Protein AF-A0A535IRJ0-F1 (afdb_monomer)

Sequence (58 aa):
MINNFAVNLTHSIDDTDRATVAMIVANAAIASGKNTVVFLASEGVRLATKGVADGIHE

Secondary structure (DSSP, 8-state):
---EEEEEE--STTSHHHHHHHHHHHHHHHHTT-EEEEEE-GGGGGGGSTTTGGG---

Structure (mmCIF, N/CA/C/O backbone):
data_AF-A0A535IRJ0-F1
#
_entry.id   AF-A0A535IRJ0-F1
#
loop_
_atom_site.group_PDB
_atom_site.id
_atom_site.type_symbol
_atom_site.label_atom_id
_atom_site.label_alt_id
_atom_site.label_comp_id
_atom_site.label_asym_id
_atom_site.label_entity_id
_atom_site.label_seq_id
_atom_site.pdbx_PDB_ins_code
_atom_site.Cartn_x
_atom_site.Cartn_y
_atom_site.Cartn_z
_atom_site.occupancy
_atom_site.B_iso_or_equiv
_atom_site.auth_seq_id
_atom_site.auth_comp_id
_atom_site.auth_asym_id
_atom_site.auth_atom_id
_atom_site.pdbx_PDB_model_num
ATOM 1 N N . MET A 1 1 ? -17.459 10.851 13.036 1.00 56.84 1 MET A N 1
ATOM 2 C CA . MET A 1 1 ? -16.002 10.679 13.235 1.00 56.84 1 MET A CA 1
ATOM 3 C C . MET A 1 1 ? -15.422 10.197 11.912 1.00 56.84 1 MET A C 1
ATOM 5 O O . MET A 1 1 ? -16.009 9.291 11.333 1.00 56.84 1 MET A O 1
ATOM 9 N N . ILE A 1 2 ? -14.372 10.828 11.379 1.00 72.38 2 ILE A N 1
ATOM 10 C CA . ILE A 1 2 ? -13.774 10.406 10.100 1.00 72.38 2 ILE A CA 1
ATOM 11 C C . ILE A 1 2 ? -13.038 9.084 10.348 1.00 72.38 2 ILE A C 1
ATOM 13 O O . ILE A 1 2 ? -12.065 9.058 11.097 1.00 72.38 2 ILE A O 1
ATOM 17 N N . ASN A 1 3 ? -13.538 7.990 9.769 1.00 89.25 3 ASN A N 1
ATOM 18 C CA . ASN A 1 3 ? -12.937 6.656 9.901 1.00 89.25 3 ASN A CA 1
ATOM 19 C C . ASN A 1 3 ? -12.108 6.244 8.675 1.00 89.25 3 ASN A C 1
ATOM 21 O O . ASN A 1 3 ? -11.546 5.153 8.650 1.00 89.25 3 ASN A O 1
ATOM 25 N N . ASN A 1 4 ? -12.052 7.099 7.653 1.00 96.00 4 ASN A N 1
ATOM 26 C CA . ASN A 1 4 ? -11.370 6.798 6.402 1.00 96.00 4 ASN A CA 1
ATOM 27 C C . ASN A 1 4 ? -9.872 7.087 6.532 1.00 96.00 4 ASN A C 1
ATOM 29 O O . ASN A 1 4 ? -9.494 8.145 7.036 1.00 96.00 4 ASN A O 1
ATOM 33 N N . PHE A 1 5 ? -9.035 6.170 6.056 1.00 97.00 5 PHE A N 1
ATOM 34 C CA . PHE A 1 5 ? -7.583 6.309 6.034 1.00 97.00 5 PHE A CA 1
ATOM 35 C C . PHE A 1 5 ? -7.074 6.058 4.615 1.00 97.00 5 PHE A C 1
ATOM 37 O O . PHE A 1 5 ? -7.406 5.044 4.011 1.00 97.00 5 PHE A O 1
ATOM 44 N N . ALA A 1 6 ? -6.298 6.984 4.060 1.00 97.25 6 ALA A N 1
ATOM 45 C CA . ALA A 1 6 ? -5.781 6.869 2.701 1.00 97.25 6 ALA A CA 1
ATOM 46 C C . ALA A 1 6 ? -4.254 6.793 2.724 1.00 97.25 6 ALA A C 1
ATOM 48 O O . ALA A 1 6 ? -3.600 7.672 3.286 1.00 97.25 6 ALA A O 1
ATOM 49 N N . VAL A 1 7 ? -3.696 5.764 2.090 1.00 97.94 7 VAL A N 1
ATOM 50 C CA . VAL A 1 7 ? -2.255 5.623 1.857 1.00 97.94 7 VAL A CA 1
ATOM 51 C C . VAL A 1 7 ? -1.976 5.973 0.403 1.00 97.94 7 VAL A C 1
ATOM 53 O O . VAL A 1 7 ? -2.460 5.287 -0.493 1.00 97.94 7 VAL A O 1
ATOM 56 N N . ASN A 1 8 ? -1.215 7.040 0.162 1.00 97.88 8 ASN A N 1
ATOM 57 C CA . ASN A 1 8 ? -0.739 7.376 -1.178 1.00 97.88 8 ASN A CA 1
ATOM 58 C C . ASN A 1 8 ? 0.564 6.621 -1.456 1.00 97.88 8 ASN A C 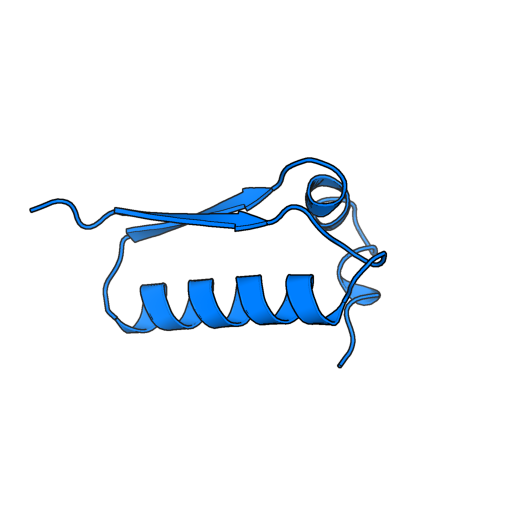1
ATOM 60 O O . ASN A 1 8 ? 1.581 6.888 -0.815 1.00 97.88 8 ASN A O 1
ATOM 64 N N . LEU A 1 9 ? 0.520 5.684 -2.395 1.00 98.06 9 LEU A N 1
ATOM 65 C CA . LEU A 1 9 ? 1.630 4.815 -2.748 1.00 98.06 9 LEU A CA 1
ATOM 66 C C . LEU A 1 9 ? 2.168 5.254 -4.115 1.00 98.06 9 LEU A C 1
ATOM 68 O O . LEU A 1 9 ? 1.514 5.082 -5.144 1.00 98.06 9 LEU A O 1
ATOM 72 N N . THR A 1 10 ? 3.360 5.855 -4.100 1.00 98.06 10 THR A N 1
ATOM 73 C CA . THR A 1 10 ? 3.974 6.507 -5.269 1.00 98.06 10 THR A CA 1
ATOM 74 C C . THR A 1 10 ? 5.118 5.730 -5.922 1.00 98.06 10 THR A C 1
ATOM 76 O O . THR A 1 10 ? 5.536 6.120 -7.010 1.00 98.06 10 THR A O 1
ATOM 79 N N . HIS A 1 11 ? 5.596 4.656 -5.285 1.00 97.50 11 HIS A N 1
ATOM 80 C CA . HIS A 1 11 ? 6.73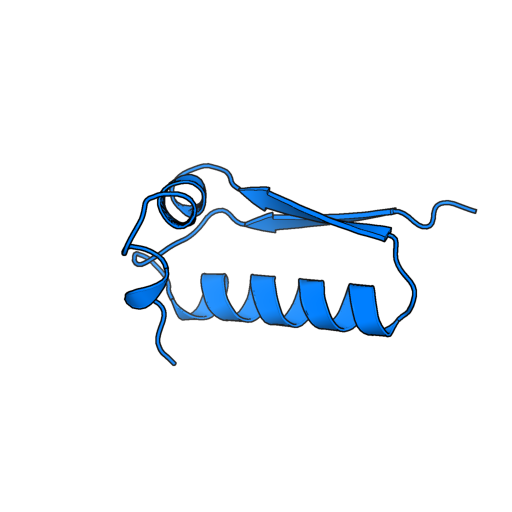9 3.842 -5.723 1.00 97.50 11 HIS A CA 1
ATOM 81 C C . HIS A 1 11 ? 6.312 2.389 -5.961 1.00 97.50 11 HIS A C 1
ATOM 83 O O . HIS A 1 11 ? 5.355 1.908 -5.368 1.00 97.50 11 HIS A O 1
ATOM 89 N N . SER A 1 12 ? 7.005 1.679 -6.831 1.00 96.69 12 SER A N 1
ATOM 90 C CA . SER A 1 12 ? 6.801 0.268 -7.141 1.00 96.69 12 SER A CA 1
ATOM 91 C C . SER A 1 12 ? 8.153 -0.448 -7.039 1.00 96.69 12 SER A C 1
ATOM 93 O O . SER A 1 12 ? 8.816 -0.371 -6.012 1.00 96.69 12 SER A O 1
ATOM 95 N N . ILE A 1 13 ? 8.576 -1.144 -8.092 1.00 95.50 13 ILE A N 1
ATOM 96 C CA . ILE A 1 13 ? 9.868 -1.838 -8.167 1.00 95.50 13 ILE A CA 1
ATOM 97 C C . ILE A 1 13 ? 11.081 -0.889 -8.207 1.00 95.50 13 ILE A C 1
ATOM 99 O O . ILE A 1 13 ? 12.213 -1.356 -8.160 1.00 95.50 13 ILE A O 1
ATOM 103 N N . ASP A 1 14 ? 10.865 0.422 -8.344 1.00 95.56 14 ASP A N 1
ATOM 104 C CA . ASP A 1 14 ? 11.907 1.451 -8.277 1.00 95.56 14 ASP A CA 1
ATOM 105 C C . ASP A 1 14 ? 12.371 1.740 -6.838 1.00 95.56 14 ASP A C 1
ATOM 107 O O . ASP A 1 14 ? 13.508 2.166 -6.647 1.00 95.56 14 ASP A O 1
ATOM 111 N N . ASP A 1 15 ? 11.524 1.471 -5.840 1.00 96.56 15 ASP A N 1
ATOM 112 C CA . ASP A 1 15 ? 11.851 1.526 -4.410 1.00 96.56 15 ASP A CA 1
ATOM 113 C C . ASP A 1 15 ? 10.940 0.537 -3.659 1.00 96.56 15 ASP A C 1
ATOM 115 O O . ASP A 1 15 ? 9.829 0.867 -3.217 1.00 96.56 15 ASP A O 1
ATOM 119 N N . THR A 1 16 ? 11.399 -0.715 -3.575 1.00 96.06 16 THR A N 1
ATOM 120 C CA . THR A 1 16 ? 10.641 -1.827 -2.986 1.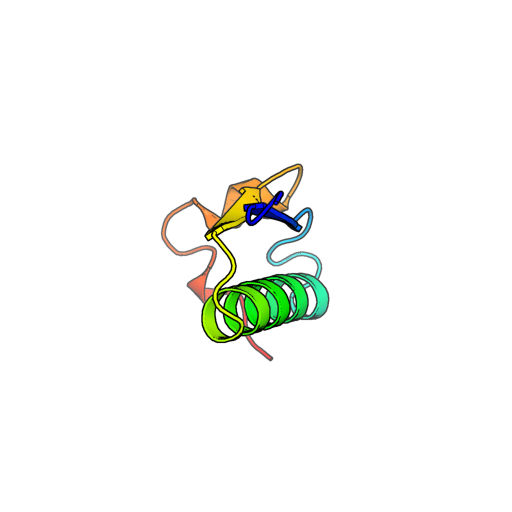00 96.06 16 THR A CA 1
ATOM 121 C C . THR A 1 16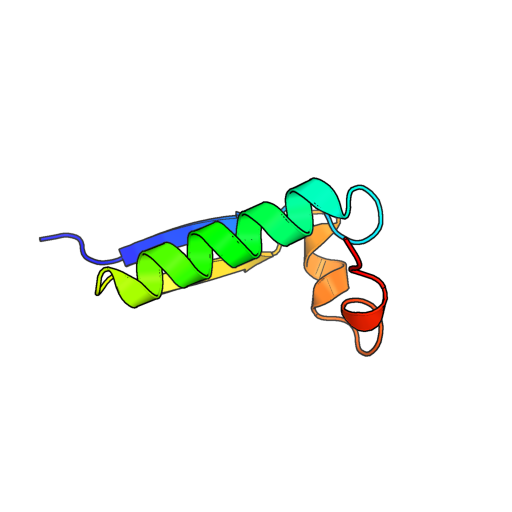 ? 10.402 -1.631 -1.493 1.00 96.06 16 THR A C 1
ATOM 123 O O . THR A 1 16 ? 9.317 -1.960 -1.018 1.00 96.06 16 THR A O 1
ATOM 126 N N . ASP A 1 17 ? 11.340 -1.015 -0.771 1.00 96.00 17 ASP A N 1
ATOM 127 C CA . ASP A 1 17 ? 11.220 -0.736 0.665 1.00 96.00 17 ASP A CA 1
ATOM 128 C C . ASP A 1 17 ? 10.030 0.194 0.934 1.00 96.00 17 ASP A C 1
ATOM 130 O O . ASP A 1 17 ? 9.179 -0.071 1.791 1.00 96.00 17 ASP A O 1
ATOM 134 N N . ARG A 1 18 ? 9.901 1.278 0.157 1.00 95.88 18 ARG A N 1
ATOM 135 C CA . ARG A 1 18 ? 8.759 2.198 0.282 1.00 95.88 18 ARG A CA 1
ATOM 136 C C . ARG A 1 18 ? 7.440 1.552 -0.111 1.00 95.88 18 ARG A C 1
ATOM 138 O O . ARG A 1 18 ? 6.423 1.830 0.536 1.00 95.88 18 ARG A O 1
ATOM 145 N N . ALA A 1 19 ? 7.434 0.718 -1.150 1.00 96.69 19 ALA A N 1
ATOM 146 C CA . ALA A 1 19 ? 6.243 -0.022 -1.552 1.00 96.69 19 ALA A CA 1
ATOM 147 C C . ALA A 1 19 ? 5.783 -0.977 -0.433 1.00 96.69 19 ALA A C 1
ATOM 149 O O . ALA A 1 19 ? 4.596 -0.996 -0.092 1.00 96.69 19 ALA A O 1
ATOM 15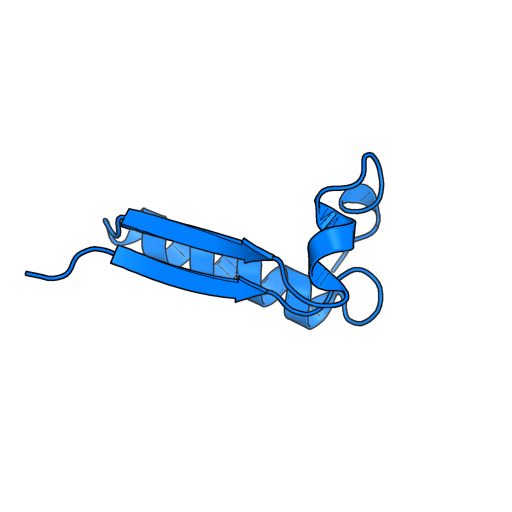0 N N . THR A 1 20 ? 6.716 -1.691 0.203 1.00 96.38 20 THR A N 1
ATOM 151 C CA . THR A 1 20 ? 6.434 -2.593 1.327 1.00 96.38 20 THR A CA 1
ATOM 152 C C . THR A 1 20 ? 5.905 -1.834 2.542 1.00 96.38 20 THR A C 1
ATOM 154 O O . THR A 1 20 ? 4.847 -2.181 3.077 1.00 96.38 20 THR A O 1
ATOM 157 N N . VAL A 1 21 ? 6.557 -0.738 2.943 1.00 96.81 21 VAL A N 1
ATOM 158 C CA . VAL A 1 21 ? 6.108 0.086 4.079 1.00 96.81 21 VAL A CA 1
ATOM 159 C C . VAL A 1 21 ? 4.692 0.619 3.860 1.00 96.81 21 VAL A C 1
ATOM 161 O O . VAL A 1 21 ? 3.872 0.571 4.779 1.00 96.81 21 VAL A O 1
ATOM 164 N N . ALA A 1 22 ? 4.359 1.083 2.651 1.00 97.06 22 ALA A N 1
ATOM 165 C CA . ALA A 1 22 ? 3.010 1.558 2.342 1.00 97.06 22 ALA A CA 1
ATOM 166 C C . ALA A 1 22 ? 1.946 0.465 2.564 1.00 97.06 22 ALA A C 1
ATOM 168 O O . ALA A 1 22 ? 0.895 0.737 3.154 1.00 97.06 22 ALA A O 1
ATOM 169 N N . MET A 1 23 ? 2.234 -0.775 2.160 1.00 96.00 23 MET A N 1
ATOM 170 C CA . MET A 1 23 ? 1.339 -1.917 2.374 1.00 96.00 23 MET A CA 1
ATOM 171 C C . MET A 1 23 ? 1.231 -2.307 3.855 1.00 96.00 23 MET A C 1
ATOM 173 O O . MET A 1 23 ? 0.128 -2.565 4.342 1.00 96.00 23 MET A O 1
ATOM 177 N N . ILE A 1 24 ? 2.339 -2.291 4.605 1.00 97.06 24 ILE A N 1
ATOM 178 C CA . ILE A 1 24 ? 2.340 -2.553 6.055 1.00 97.06 24 ILE A CA 1
ATOM 179 C C . ILE A 1 24 ? 1.477 -1.521 6.789 1.00 97.06 24 ILE A C 1
ATOM 181 O O . ILE A 1 24 ? 0.638 -1.886 7.615 1.00 97.06 24 ILE A O 1
ATOM 185 N N . VAL A 1 25 ? 1.632 -0.236 6.464 1.00 97.75 25 VAL A N 1
ATOM 186 C CA . VAL A 1 25 ? 0.843 0.850 7.062 1.00 97.75 25 VAL A CA 1
ATOM 187 C C . VAL A 1 25 ? -0.642 0.700 6.725 1.00 97.75 25 VAL A C 1
ATOM 189 O O . VAL A 1 25 ? -1.487 0.852 7.611 1.00 97.75 25 VAL A O 1
ATOM 192 N N . ALA A 1 26 ? -0.978 0.355 5.478 1.00 97.75 26 ALA A N 1
ATOM 193 C CA . ALA A 1 26 ? -2.359 0.091 5.081 1.00 97.75 26 ALA A CA 1
ATOM 194 C C . ALA A 1 26 ? -2.968 -1.072 5.887 1.00 97.75 26 ALA A C 1
ATOM 1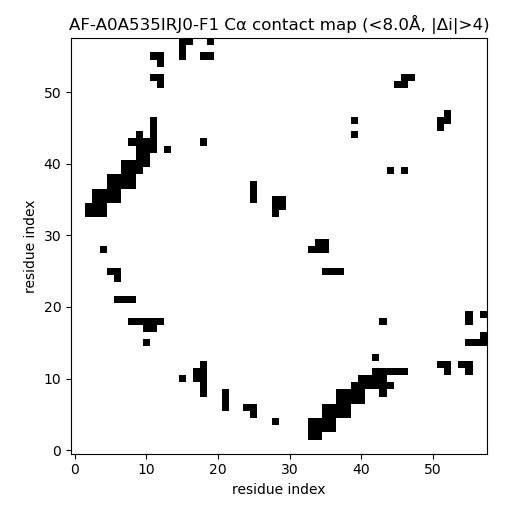96 O O . ALA A 1 26 ? -4.068 -0.938 6.429 1.00 97.75 26 ALA A O 1
ATOM 197 N N . ASN A 1 27 ? -2.227 -2.172 6.047 1.00 97.56 27 ASN A N 1
ATOM 198 C CA . ASN A 1 27 ? -2.652 -3.322 6.846 1.00 97.56 27 ASN A CA 1
ATOM 199 C C . ASN A 1 27 ? -2.822 -2.972 8.332 1.00 97.56 27 ASN A C 1
ATOM 201 O O . ASN A 1 27 ? -3.815 -3.367 8.943 1.00 97.56 27 ASN A O 1
ATOM 205 N N . ALA A 1 28 ? -1.917 -2.181 8.914 1.00 98.06 28 ALA A N 1
ATOM 206 C CA . ALA A 1 28 ? -2.035 -1.717 10.296 1.00 98.06 28 ALA A CA 1
ATOM 207 C C . ALA A 1 28 ? -3.272 -0.825 10.508 1.00 98.06 28 ALA A C 1
ATOM 209 O O . ALA A 1 28 ? -3.964 -0.940 11.525 1.00 98.06 28 ALA A O 1
ATOM 210 N N . ALA A 1 29 ? -3.596 0.033 9.536 1.00 97.25 29 ALA A N 1
ATOM 211 C CA . ALA A 1 29 ? -4.803 0.853 9.570 1.00 97.25 29 ALA A CA 1
ATOM 212 C C . ALA A 1 29 ? -6.078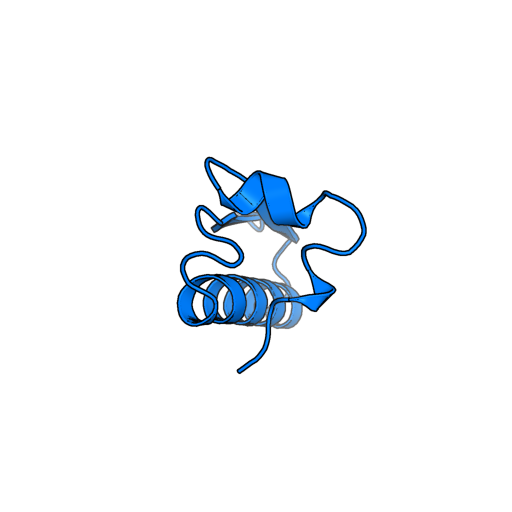 -0.007 9.510 1.00 97.25 29 ALA A C 1
ATOM 214 O O . ALA A 1 29 ? -6.996 0.216 10.302 1.00 97.25 29 ALA A O 1
ATOM 215 N N . ILE A 1 30 ? -6.112 -1.025 8.638 1.00 97.44 30 ILE A N 1
ATOM 216 C CA . ILE A 1 30 ? -7.213 -2.004 8.576 1.00 97.44 30 ILE A CA 1
ATOM 217 C C . ILE A 1 30 ? -7.365 -2.724 9.923 1.00 97.44 30 ILE A C 1
ATOM 219 O O . ILE A 1 30 ? -8.462 -2.760 10.480 1.00 97.44 30 ILE A O 1
ATOM 223 N N . ALA A 1 31 ? -6.265 -3.228 10.491 1.00 97.75 31 ALA A N 1
ATOM 224 C CA . ALA A 1 31 ? -6.263 -3.898 11.794 1.00 97.75 31 ALA A CA 1
ATOM 225 C C . ALA A 1 31 ? -6.741 -2.983 12.938 1.00 97.75 31 ALA A C 1
ATOM 227 O O . ALA A 1 31 ? -7.333 -3.450 13.908 1.00 97.75 31 ALA A O 1
ATOM 228 N N . SER A 1 32 ? -6.546 -1.670 12.798 1.00 96.19 32 SER A N 1
ATOM 229 C CA . SER A 1 32 ? -7.010 -0.645 13.742 1.00 96.19 32 SER A CA 1
ATOM 230 C C . SER A 1 32 ? -8.466 -0.200 13.509 1.00 96.19 32 SER A C 1
ATOM 232 O O . SER A 1 32 ? -8.896 0.812 14.068 1.00 96.19 32 SER A O 1
ATOM 234 N N . GLY A 1 33 ? -9.229 -0.907 12.666 1.00 95.88 33 GLY A N 1
ATOM 235 C CA . GLY A 1 33 ? -10.646 -0.634 12.401 1.00 95.88 33 GLY A CA 1
ATOM 236 C C . GLY A 1 33 ? -10.914 0.559 11.475 1.00 95.88 33 GLY A C 1
ATOM 237 O O . GLY A 1 33 ? -12.039 1.070 11.442 1.00 95.88 33 GLY A O 1
ATOM 238 N N . LYS A 1 34 ? -9.902 1.033 10.735 1.00 96.81 34 LYS A N 1
ATOM 239 C CA . LYS A 1 34 ? -10.065 2.120 9.759 1.00 96.81 34 LYS A CA 1
ATOM 240 C C . LYS A 1 34 ? -10.653 1.602 8.447 1.00 96.81 34 LYS A C 1
ATOM 242 O O . LYS A 1 34 ? -10.364 0.492 8.012 1.00 96.81 34 LYS A O 1
ATOM 247 N N . ASN A 1 35 ? -11.449 2.443 7.790 1.00 97.06 35 ASN A N 1
ATOM 248 C CA . ASN A 1 35 ? -11.849 2.243 6.400 1.00 97.06 35 ASN A CA 1
ATOM 249 C C . ASN A 1 35 ? -10.699 2.692 5.485 1.00 97.06 35 ASN A C 1
ATOM 251 O O . ASN A 1 35 ? -10.560 3.883 5.195 1.00 97.06 35 ASN A O 1
ATOM 255 N N . THR A 1 36 ? -9.836 1.754 5.107 1.00 97.75 36 THR A N 1
ATOM 256 C CA . THR A 1 36 ? -8.558 2.060 4.456 1.00 97.75 36 THR A CA 1
ATOM 257 C C . THR A 1 36 ? -8.627 1.936 2.936 1.00 97.75 36 THR A C 1
ATOM 259 O O . THR A 1 36 ? -9.146 0.954 2.413 1.00 97.75 36 THR A O 1
ATOM 262 N N . VAL A 1 37 ? -8.036 2.898 2.226 1.00 97.62 37 VAL A N 1
ATOM 263 C CA . VAL A 1 37 ? -7.793 2.846 0.778 1.00 97.62 37 VAL A CA 1
ATOM 264 C C . VAL A 1 37 ? -6.307 3.043 0.486 1.00 97.62 37 VAL A C 1
ATOM 266 O O . VAL A 1 37 ? -5.659 3.903 1.084 1.00 97.62 37 VAL A O 1
ATOM 269 N N . VAL A 1 38 ? -5.769 2.266 -0.453 1.00 97.69 38 VAL A N 1
ATOM 270 C CA . VAL A 1 38 ? -4.445 2.510 -1.037 1.00 97.69 38 VAL A CA 1
ATOM 271 C C . VAL A 1 38 ? -4.655 3.183 -2.386 1.00 97.69 38 VAL A C 1
ATOM 273 O O . VAL A 1 38 ? -5.244 2.605 -3.297 1.00 97.69 38 VAL A O 1
ATOM 276 N N . PHE A 1 39 ? -4.212 4.428 -2.497 1.00 97.94 39 PHE A N 1
ATOM 277 C CA . PHE A 1 39 ? -4.250 5.196 -3.729 1.00 97.94 39 PHE A CA 1
ATOM 278 C C . PHE A 1 39 ? -2.909 5.049 -4.442 1.00 97.94 39 PHE A C 1
ATOM 280 O O . PHE A 1 39 ? -1.884 5.508 -3.942 1.00 97.94 39 PHE A O 1
ATOM 287 N N . LEU A 1 40 ? -2.921 4.386 -5.595 1.00 98.12 40 LEU A N 1
ATOM 288 C CA . LEU A 1 40 ? -1.735 4.210 -6.423 1.00 98.12 40 LEU A CA 1
ATOM 289 C C . LEU A 1 40 ? -1.541 5.449 -7.304 1.00 98.12 40 LEU A C 1
ATOM 291 O O . LEU A 1 40 ? -2.453 5.834 -8.037 1.00 98.12 40 LEU A O 1
ATOM 295 N N . ALA A 1 41 ? -0.355 6.049 -7.255 1.00 97.56 41 ALA A N 1
ATOM 296 C CA . ALA A 1 41 ? 0.009 7.218 -8.054 1.00 97.56 41 ALA A CA 1
ATOM 297 C C . ALA A 1 41 ? 1.434 7.080 -8.615 1.00 97.56 41 ALA A C 1
ATOM 299 O O . ALA A 1 41 ? 2.226 6.294 -8.105 1.00 97.56 41 ALA A O 1
ATOM 300 N N . SER A 1 42 ? 1.783 7.858 -9.643 1.00 96.62 42 SER A N 1
ATOM 301 C CA . SER A 1 42 ? 3.134 7.885 -10.242 1.00 96.62 42 SER A CA 1
ATOM 302 C C . SER A 1 42 ? 3.663 6.494 -10.639 1.00 96.62 42 SER A C 1
ATOM 304 O O . SER A 1 42 ? 3.034 5.850 -11.466 1.00 96.62 42 SER A O 1
ATOM 306 N N . GLU A 1 43 ? 4.775 5.995 -10.087 1.00 96.50 43 GLU A N 1
ATOM 307 C CA . GLU A 1 43 ? 5.244 4.630 -10.391 1.00 96.50 43 GLU A CA 1
ATOM 308 C C . GLU A 1 43 ? 4.392 3.559 -9.694 1.00 96.50 43 GLU A C 1
ATOM 310 O O . GLU A 1 43 ? 4.243 2.448 -10.201 1.00 96.50 43 GLU A O 1
ATOM 315 N N . GLY A 1 44 ? 3.742 3.900 -8.579 1.00 96.62 44 GLY A N 1
ATOM 316 C CA . GLY A 1 44 ? 2.887 2.996 -7.810 1.00 96.62 44 GLY A CA 1
ATOM 317 C C . GLY A 1 44 ? 1.712 2.414 -8.604 1.00 96.62 44 GLY A C 1
ATOM 318 O O . GLY A 1 44 ? 1.296 1.289 -8.326 1.00 96.62 44 GLY A O 1
ATOM 319 N N . VAL A 1 45 ? 1.205 3.096 -9.646 1.00 97.62 45 VAL A N 1
ATOM 320 C CA . VAL A 1 45 ? 0.166 2.515 -10.532 1.00 97.62 45 VAL A CA 1
ATOM 321 C C . VAL A 1 45 ? 0.644 1.260 -11.259 1.00 97.62 45 VAL A C 1
ATOM 323 O O . VAL A 1 45 ? -0.183 0.414 -11.602 1.00 97.62 45 VAL A O 1
ATOM 326 N N . ARG A 1 46 ? 1.957 1.067 -11.447 1.00 96.44 46 ARG A N 1
ATOM 327 C CA . ARG A 1 46 ? 2.489 -0.149 -12.075 1.00 96.44 46 ARG A CA 1
ATOM 328 C C . ARG A 1 46 ? 2.209 -1.398 -11.248 1.00 96.44 46 ARG A C 1
ATOM 330 O O . ARG A 1 46 ? 2.048 -2.455 -11.847 1.00 96.44 46 ARG A O 1
ATOM 337 N N . LEU A 1 47 ? 2.040 -1.285 -9.928 1.00 95.94 47 LEU A N 1
ATOM 338 C CA . LEU A 1 47 ? 1.659 -2.409 -9.061 1.00 95.94 47 LEU A CA 1
ATOM 339 C C . LEU A 1 47 ? 0.298 -3.022 -9.422 1.00 95.94 47 LEU A C 1
ATOM 341 O O . LEU A 1 47 ? 0.064 -4.189 -9.128 1.00 95.94 47 LEU A O 1
ATOM 345 N N . ALA A 1 48 ? -0.587 -2.271 -10.087 1.00 95.94 48 ALA A N 1
ATOM 346 C CA . ALA A 1 48 ? -1.849 -2.804 -10.602 1.00 95.94 48 ALA A CA 1
ATOM 347 C C . ALA A 1 48 ? -1.672 -3.637 -11.887 1.00 95.94 48 ALA A C 1
ATOM 349 O O . ALA A 1 48 ? -2.598 -4.325 -12.320 1.00 95.94 48 ALA A O 1
ATOM 350 N N . THR A 1 49 ? -0.495 -3.583 -12.517 1.00 96.75 49 THR A N 1
ATOM 351 C CA . THR A 1 49 ? -0.174 -4.390 -13.696 1.00 96.75 49 THR A CA 1
ATOM 352 C C . THR A 1 49 ? 0.187 -5.806 -13.266 1.00 96.75 49 THR A C 1
ATOM 354 O O . THR A 1 49 ? 1.025 -6.016 -12.388 1.00 96.75 49 THR A O 1
ATOM 357 N N . LYS A 1 50 ? -0.427 -6.798 -13.919 1.00 96.50 50 LYS A N 1
ATOM 358 C CA . LYS A 1 50 ? -0.198 -8.218 -13.633 1.00 96.50 50 LYS A CA 1
ATOM 359 C C . LYS A 1 50 ? 1.299 -8.553 -13.655 1.00 96.50 50 LYS A C 1
ATOM 361 O O . LYS A 1 50 ? 1.974 -8.278 -14.643 1.00 96.50 50 LYS A O 1
ATOM 366 N N . GLY A 1 51 ? 1.782 -9.178 -12.584 1.00 94.94 51 GLY A N 1
ATOM 367 C CA . GLY A 1 51 ? 3.168 -9.632 -12.445 1.00 94.94 51 GLY A CA 1
ATOM 368 C C . GLY A 1 51 ? 4.159 -8.582 -11.935 1.00 94.94 51 GLY A C 1
ATOM 369 O O . GLY A 1 51 ? 5.290 -8.933 -11.628 1.00 94.94 51 GLY A O 1
ATOM 370 N N . VAL A 1 52 ? 3.774 -7.305 -11.813 1.00 94.50 52 VAL A N 1
ATOM 371 C CA . VAL A 1 52 ? 4.686 -6.271 -11.284 1.00 94.50 52 VAL A CA 1
ATOM 372 C C . VAL A 1 52 ? 4.796 -6.351 -9.766 1.00 94.50 52 VAL A C 1
ATOM 374 O O . VAL A 1 52 ? 5.892 -6.230 -9.227 1.00 94.50 52 VAL A O 1
ATOM 377 N N . ALA A 1 53 ? 3.676 -6.587 -9.076 1.00 93.56 53 ALA A N 1
ATOM 378 C CA . ALA A 1 53 ? 3.669 -6.754 -7.623 1.00 93.56 53 ALA A CA 1
ATOM 379 C C . ALA A 1 53 ? 4.516 -7.955 -7.165 1.00 93.56 53 ALA A C 1
ATOM 381 O O . ALA A 1 53 ? 5.090 -7.906 -6.084 1.00 93.56 53 ALA A O 1
ATOM 382 N N . ASP A 1 54 ? 4.668 -8.976 -8.015 1.00 93.62 54 ASP A N 1
ATOM 383 C CA . ASP A 1 54 ? 5.529 -10.135 -7.757 1.00 93.62 54 ASP A CA 1
ATOM 384 C C . ASP A 1 54 ? 7.011 -9.741 -7.672 1.00 93.62 54 ASP A C 1
ATOM 386 O O . ASP A 1 54 ? 7.813 -10.509 -7.169 1.00 93.62 54 ASP A O 1
ATOM 390 N N . GLY A 1 55 ? 7.399 -8.562 -8.170 1.00 90.50 55 GLY A N 1
ATOM 391 C CA . GLY A 1 55 ? 8.754 -8.028 -8.040 1.00 90.50 55 GLY A CA 1
ATOM 392 C C . GLY A 1 55 ? 9.035 -7.356 -6.694 1.00 90.50 55 GLY A C 1
ATOM 393 O O . GLY A 1 55 ? 10.194 -7.056 -6.419 1.00 90.50 55 GLY A O 1
ATOM 394 N N . ILE A 1 56 ? 8.018 -7.123 -5.859 1.00 92.00 56 ILE A N 1
ATOM 395 C CA . ILE A 1 56 ? 8.187 -6.514 -4.536 1.00 92.00 56 ILE A CA 1
ATOM 396 C C . ILE A 1 56 ? 8.670 -7.586 -3.562 1.00 92.00 56 ILE A C 1
ATOM 398 O O . ILE A 1 56 ? 7.896 -8.430 -3.115 1.00 92.00 56 ILE A O 1
ATOM 402 N N . HIS A 1 57 ? 9.962 -7.540 -3.254 1.00 80.62 57 HIS A N 1
ATOM 403 C CA . HIS A 1 57 ? 10.607 -8.400 -2.273 1.00 80.62 57 HIS A CA 1
ATOM 404 C C . HIS A 1 57 ? 11.403 -7.542 -1.294 1.00 80.62 57 HIS A C 1
ATOM 406 O O . HIS A 1 57 ? 12.062 -6.587 -1.706 1.00 80.62 57 HIS A O 1
ATOM 412 N N . GLU A 1 58 ? 11.343 -7.925 -0.024 1.00 61.75 58 GLU A N 1
ATOM 413 C CA . GLU A 1 58 ? 12.215 -7.464 1.057 1.00 61.75 58 GLU A CA 1
ATOM 414 C C . GLU A 1 58 ? 12.853 -8.698 1.707 1.00 61.75 58 GLU A C 1
ATOM 416 O O . GLU A 1 58 ? 12.112 -9.692 1.918 1.00 61.75 58 GLU A O 1
#

pLDDT: mean 94.43, std 7.81, range [56.84, 98.12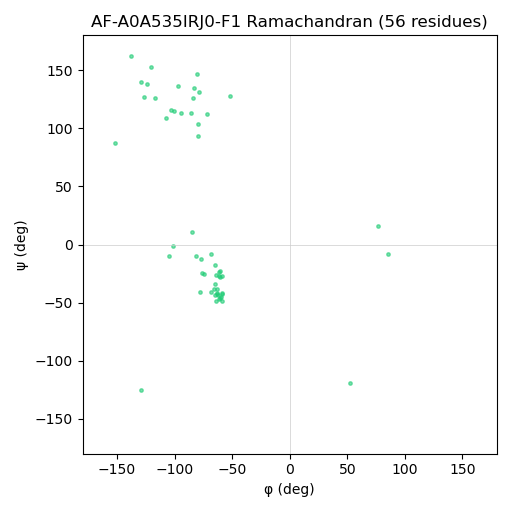]

Nearest PDB structures (foldseek):
  8w9i-assembly1_B  TM=5.824E-01  e=5.641E+00  Pseudomonas aeruginosa
  6h75-assembly1_A  TM=5.097E-01  e=5.641E+00  Haemophilus influenzae Rd KW20

Foldseek 3Di:
DQQEAEQEQAAFLVDLPSNVVSVVVQVVSVVVVGNYDYHQHHNSVCCVPPPRNVSRDD

Solvent-accessible surface area (backbone atoms only — not comparable to full-atom values): 3375 Å² total; per-residue (Å²): 130,92,52,72,41,79,42,81,34,52,41,26,80,90,37,34,67,62,36,50,50,48,52,52,52,47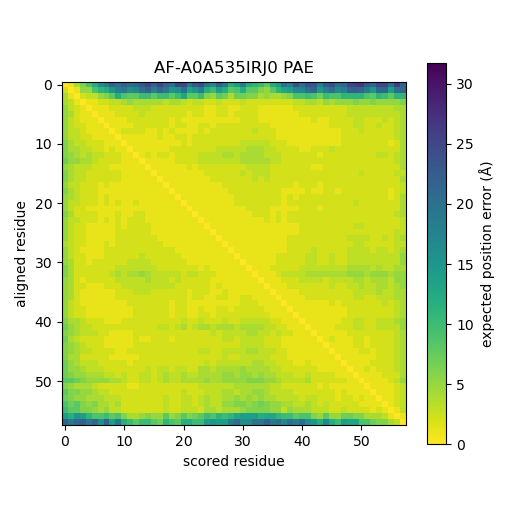,50,53,38,42,76,70,74,33,53,61,46,78,46,61,34,84,52,15,46,50,47,77,39,88,72,44,50,76,63,58,68,134

Mean predicted aligned error: 3.04 Å

Radius of gyration: 11.76 Å; Cα contacts (8 Å, |Δi|>4): 86; chains: 1; bounding box: 28×21×27 Å